Protein AF-A0A6S6VYE7-F1 (afdb_monomer_lite)

Structure (mmCIF, N/CA/C/O backbone):
data_AF-A0A6S6VYE7-F1
#
_entry.id   AF-A0A6S6VYE7-F1
#
loop_
_atom_site.group_PDB
_atom_site.id
_atom_site.type_symbol
_atom_site.label_atom_id
_atom_site.label_alt_id
_atom_site.label_comp_id
_atom_site.label_asym_id
_atom_site.label_entity_id
_atom_site.label_seq_id
_atom_site.pdbx_PDB_ins_code
_atom_site.Cartn_x
_atom_site.Cartn_y
_atom_site.Cartn_z
_atom_site.occupancy
_atom_site.B_iso_or_equiv
_atom_site.auth_seq_id
_atom_site.auth_comp_id
_atom_site.auth_asym_id
_atom_site.auth_atom_id
_atom_site.pdbx_PDB_model_num
ATOM 1 N N . MET A 1 1 ? 16.718 -20.114 -6.062 1.00 53.62 1 MET A N 1
ATOM 2 C CA . MET A 1 1 ? 16.335 -18.876 -6.780 1.00 53.62 1 MET A CA 1
ATOM 3 C C . MET A 1 1 ? 14.883 -18.995 -7.219 1.00 53.62 1 MET A C 1
ATOM 5 O O . MET A 1 1 ? 14.447 -20.117 -7.439 1.00 53.62 1 MET A O 1
ATOM 9 N N . SER A 1 2 ? 14.134 -17.890 -7.306 1.00 71.12 2 SER A N 1
ATOM 10 C CA . SER A 1 2 ? 12.750 -17.903 -7.813 1.00 71.12 2 SER A CA 1
ATOM 11 C C . SER A 1 2 ? 12.731 -18.178 -9.323 1.00 71.12 2 SER A C 1
ATOM 13 O O . SER A 1 2 ? 13.620 -17.711 -10.035 1.00 71.12 2 SER A O 1
ATOM 15 N N . ASN A 1 3 ? 11.702 -18.882 -9.819 1.00 76.81 3 ASN A N 1
ATOM 16 C CA . ASN A 1 3 ? 11.482 -19.124 -11.255 1.00 76.81 3 ASN A CA 1
ATOM 17 C C . ASN A 1 3 ? 11.491 -17.822 -12.072 1.00 76.81 3 ASN A C 1
ATOM 19 O O . ASN A 1 3 ? 11.956 -17.800 -13.209 1.00 76.81 3 ASN A O 1
ATOM 23 N N . PHE A 1 4 ? 11.042 -16.719 -11.468 1.00 7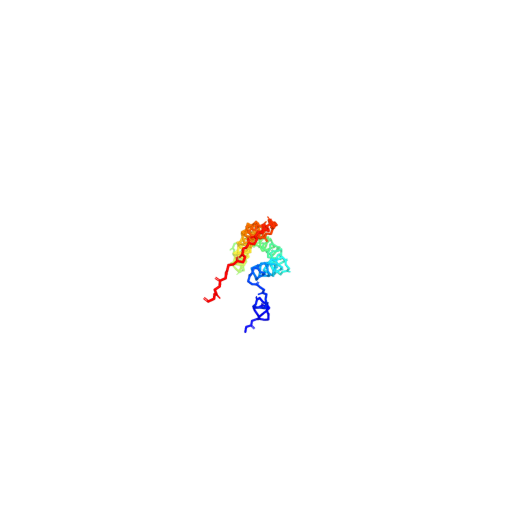1.94 4 PHE A N 1
ATOM 24 C CA . PHE A 1 4 ? 11.078 -15.397 -12.083 1.00 71.94 4 PHE A CA 1
ATOM 25 C C . PHE A 1 4 ? 12.506 -14.859 -12.233 1.00 71.94 4 PHE A C 1
ATOM 27 O O . PHE A 1 4 ? 12.866 -14.326 -13.277 1.00 71.94 4 PHE A O 1
ATOM 34 N N . THR A 1 5 ? 13.353 -15.045 -11.218 1.00 67.88 5 THR A N 1
ATOM 35 C CA . THR A 1 5 ? 14.765 -14.644 -11.268 1.00 67.88 5 THR A CA 1
ATOM 36 C C . THR A 1 5 ? 15.512 -15.423 -12.349 1.00 67.88 5 THR A C 1
ATOM 38 O O . THR A 1 5 ? 16.302 -14.843 -13.085 1.00 67.88 5 THR A O 1
ATOM 41 N N . THR A 1 6 ? 15.215 -16.716 -12.495 1.00 76.81 6 THR A N 1
ATOM 42 C CA . THR A 1 6 ? 15.772 -17.554 -13.565 1.00 76.81 6 THR A CA 1
ATOM 43 C C . THR A 1 6 ? 15.300 -17.097 -14.948 1.00 76.81 6 THR A C 1
ATOM 45 O O . THR A 1 6 ? 16.119 -16.994 -15.855 1.00 76.81 6 THR A O 1
ATOM 48 N N . TYR A 1 7 ? 14.019 -16.745 -15.108 1.00 73.19 7 TYR A N 1
ATOM 49 C CA . TYR A 1 7 ? 13.482 -16.183 -16.354 1.00 73.19 7 TYR A CA 1
ATOM 50 C C . TYR A 1 7 ? 14.128 -14.837 -16.728 1.00 73.19 7 TYR A C 1
ATOM 52 O O . TYR A 1 7 ? 14.479 -14.617 -17.881 1.00 73.19 7 TYR A O 1
ATOM 60 N N . LEU A 1 8 ? 14.378 -13.947 -15.763 1.00 70.12 8 LEU A N 1
ATOM 61 C CA . LEU A 1 8 ? 15.071 -12.684 -16.047 1.00 70.12 8 LEU A CA 1
ATOM 62 C C . LEU A 1 8 ? 16.494 -12.894 -16.586 1.00 70.12 8 LEU A C 1
ATOM 64 O O . LEU A 1 8 ? 16.972 -12.086 -17.378 1.00 70.12 8 LEU A O 1
ATOM 68 N N . LEU A 1 9 ? 17.171 -13.973 -16.188 1.00 78.00 9 LEU A N 1
ATOM 69 C CA . LEU A 1 9 ? 18.526 -14.277 -16.652 1.00 78.00 9 LEU A CA 1
ATOM 70 C C . LEU A 1 9 ? 18.563 -14.807 -18.095 1.00 78.00 9 LEU A C 1
ATOM 72 O O . LEU A 1 9 ? 19.588 -14.639 -18.756 1.00 78.00 9 LEU A O 1
ATOM 76 N N . THR A 1 10 ? 17.467 -15.381 -18.607 1.00 77.62 10 THR A N 1
ATOM 77 C CA . THR A 1 10 ? 17.383 -15.861 -20.001 1.00 77.62 10 THR A CA 1
ATOM 78 C C . THR A 1 10 ? 17.075 -14.747 -21.003 1.00 77.62 10 THR A C 1
ATOM 80 O O . THR A 1 10 ? 17.343 -14.902 -22.192 1.00 77.62 10 THR A O 1
ATOM 83 N N . LEU A 1 11 ? 16.555 -13.607 -20.540 1.00 73.75 11 LEU A N 1
ATOM 84 C CA . LEU A 1 11 ? 16.292 -12.441 -21.381 1.00 73.75 11 LEU A CA 1
ATOM 85 C C . LEU A 1 11 ? 17.594 -11.719 -21.759 1.00 73.75 11 LEU A C 1
ATOM 87 O O . LEU A 1 11 ? 18.553 -11.679 -20.977 1.00 73.75 11 LEU A O 1
ATOM 91 N N . ARG A 1 12 ? 17.621 -11.093 -22.945 1.00 73.88 12 ARG A N 1
ATOM 92 C CA . ARG A 1 12 ? 18.730 -10.207 -23.344 1.00 73.88 12 ARG A CA 1
ATOM 93 C C . ARG A 1 12 ? 18.835 -9.036 -22.356 1.00 73.88 12 ARG A C 1
ATOM 95 O O . ARG A 1 12 ? 17.791 -8.569 -21.902 1.00 73.88 12 ARG A O 1
ATOM 102 N N . PRO A 1 13 ? 20.042 -8.522 -22.042 1.00 71.19 13 PRO A N 1
ATOM 103 C CA . PRO A 1 13 ? 20.232 -7.424 -21.090 1.00 71.19 13 PRO A CA 1
ATOM 104 C C . PRO A 1 13 ? 19.249 -6.242 -21.221 1.00 71.19 13 PRO A C 1
ATOM 106 O O . PRO A 1 13 ? 18.686 -5.880 -20.191 1.00 71.19 13 PRO A O 1
ATOM 109 N N . PRO A 1 14 ? 18.934 -5.707 -22.422 1.00 69.31 14 PRO A N 1
ATOM 110 C CA . PRO A 1 14 ? 17.959 -4.616 -22.559 1.00 69.31 14 PRO A CA 1
ATOM 111 C C . PRO A 1 14 ? 16.512 -5.010 -22.210 1.00 69.31 14 PRO A C 1
ATOM 113 O O . PRO A 1 14 ? 15.707 -4.163 -21.847 1.00 69.31 14 PRO A O 1
ATOM 116 N N . GLN A 1 15 ? 16.162 -6.297 -22.261 1.00 67.88 15 GLN A N 1
ATOM 117 C CA . GLN A 1 15 ? 14.804 -6.792 -21.999 1.00 67.88 15 GLN A CA 1
ATOM 118 C C . GLN A 1 15 ? 14.565 -7.144 -20.520 1.00 67.88 15 GLN A C 1
ATOM 120 O O . GLN A 1 15 ? 13.415 -7.226 -20.081 1.00 67.88 15 GLN A O 1
ATOM 125 N N . ARG A 1 16 ? 15.634 -7.349 -19.732 1.00 74.00 16 ARG A N 1
ATOM 126 C CA . ARG A 1 16 ? 15.531 -7.731 -18.308 1.00 74.00 16 ARG A CA 1
ATOM 127 C C . ARG A 1 16 ? 14.849 -6.655 -17.452 1.00 74.00 16 ARG A C 1
ATOM 129 O O . ARG A 1 16 ? 13.953 -7.021 -16.691 1.00 74.00 16 ARG A O 1
ATOM 136 N N . PRO A 1 17 ? 15.205 -5.358 -17.561 1.00 69.19 17 PRO A N 1
ATOM 137 C CA . PRO A 1 17 ? 14.576 -4.299 -16.773 1.00 69.19 17 PRO A CA 1
ATOM 138 C C . PRO A 1 17 ? 13.078 -4.174 -17.069 1.00 69.19 17 PRO A C 1
ATOM 140 O O . PRO A 1 17 ? 12.272 -4.113 -16.143 1.00 69.19 17 PRO A O 1
ATOM 143 N N . ARG A 1 18 ? 12.694 -4.243 -18.351 1.00 69.69 18 ARG A N 1
ATOM 144 C CA . ARG A 1 18 ? 11.293 -4.185 -18.788 1.00 69.69 18 ARG A CA 1
ATOM 145 C C . ARG A 1 18 ? 10.462 -5.326 -18.204 1.00 69.69 18 ARG A C 1
ATOM 147 O O . ARG A 1 18 ? 9.423 -5.083 -17.598 1.00 69.69 18 ARG A O 1
ATOM 154 N N . ALA A 1 19 ? 10.940 -6.566 -18.317 1.00 70.44 19 ALA A N 1
ATOM 155 C CA . ALA A 1 19 ? 10.245 -7.726 -17.759 1.00 70.44 19 ALA A CA 1
ATOM 156 C C . ALA A 1 19 ? 10.173 -7.692 -16.219 1.00 70.44 19 ALA A C 1
ATOM 158 O O . ALA A 1 19 ? 9.158 -8.085 -15.638 1.00 70.44 19 ALA A O 1
ATOM 159 N N . ALA A 1 20 ? 11.220 -7.191 -15.550 1.00 69.69 20 ALA A N 1
ATOM 160 C CA . ALA A 1 20 ? 11.234 -6.982 -14.103 1.00 69.69 20 ALA A CA 1
ATOM 161 C C . ALA A 1 20 ? 10.154 -5.984 -13.658 1.00 69.69 20 ALA A C 1
ATOM 163 O O . ALA A 1 20 ? 9.397 -6.274 -12.729 1.00 69.69 20 ALA A O 1
ATOM 164 N N . LEU A 1 21 ? 10.037 -4.849 -14.350 1.00 67.69 21 LEU A N 1
ATOM 165 C CA . LEU A 1 21 ? 9.048 -3.823 -14.027 1.00 67.69 21 LEU A CA 1
ATOM 166 C C . LEU A 1 21 ? 7.622 -4.224 -14.384 1.00 67.69 21 LEU A C 1
ATOM 168 O O . LEU A 1 21 ? 6.727 -3.983 -13.584 1.00 67.69 21 LEU A O 1
ATOM 172 N N . GLN A 1 22 ? 7.392 -4.878 -15.523 1.00 71.25 22 GLN A N 1
ATOM 173 C CA . GLN A 1 22 ? 6.057 -5.375 -15.876 1.00 71.25 22 GLN A CA 1
ATOM 174 C C . GLN A 1 22 ? 5.544 -6.396 -14.853 1.00 71.25 22 GLN A C 1
ATOM 176 O O . GLN A 1 22 ? 4.381 -6.350 -14.449 1.00 71.25 22 GLN A O 1
ATOM 181 N N . SER A 1 23 ? 6.422 -7.281 -14.376 1.00 71.69 23 SER A N 1
ATOM 182 C CA . SER A 1 23 ? 6.099 -8.224 -13.302 1.00 71.69 23 SER A CA 1
ATOM 183 C C . SER A 1 23 ? 5.813 -7.508 -11.979 1.00 71.69 23 SER A C 1
ATOM 185 O O . SER A 1 23 ? 4.807 -7.793 -11.329 1.00 71.69 23 SER A O 1
ATOM 187 N N . ALA A 1 24 ? 6.634 -6.520 -11.606 1.00 67.38 24 ALA A N 1
ATOM 188 C CA . ALA A 1 24 ? 6.399 -5.706 -10.415 1.00 67.38 24 ALA A CA 1
ATOM 189 C C . ALA A 1 24 ? 5.069 -4.935 -10.500 1.00 67.38 24 ALA A C 1
ATOM 191 O O . ALA A 1 24 ? 4.276 -4.991 -9.566 1.00 67.38 24 ALA A O 1
ATOM 192 N N . ALA A 1 25 ? 4.775 -4.288 -11.629 1.00 67.94 25 AL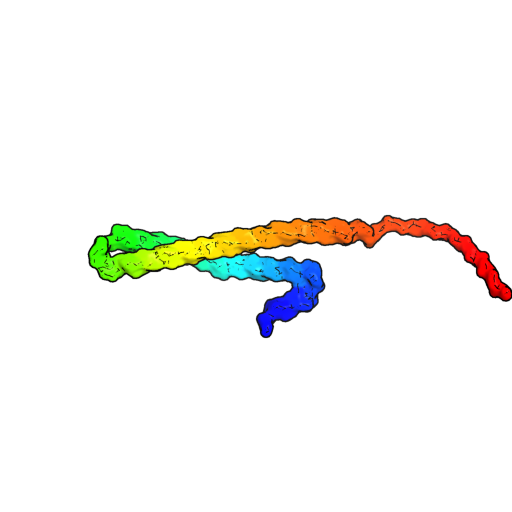A A N 1
ATOM 193 C CA . ALA A 1 25 ? 3.518 -3.584 -11.868 1.00 67.94 25 ALA A CA 1
ATOM 194 C C . ALA A 1 25 ? 2.311 -4.528 -11.761 1.00 67.94 25 ALA A C 1
ATOM 196 O O . ALA A 1 25 ? 1.324 -4.186 -11.116 1.00 67.94 25 ALA A O 1
ATOM 197 N N . THR A 1 26 ? 2.418 -5.740 -12.311 1.00 71.56 26 THR A N 1
ATOM 198 C CA . THR A 1 26 ? 1.374 -6.775 -12.215 1.00 71.56 26 THR A CA 1
ATOM 199 C C . THR A 1 26 ? 1.149 -7.231 -10.772 1.00 71.56 26 THR A C 1
ATOM 201 O O . THR A 1 26 ? 0.010 -7.400 -10.347 1.00 71.56 26 THR A O 1
ATOM 204 N N . LEU A 1 27 ? 2.214 -7.409 -9.982 1.00 70.50 27 LEU A N 1
ATOM 205 C CA . LEU A 1 27 ? 2.094 -7.752 -8.561 1.00 70.50 27 LEU A CA 1
ATOM 206 C C . LEU A 1 27 ? 1.416 -6.634 -7.761 1.00 70.50 27 LEU A C 1
ATOM 208 O O . LEU A 1 27 ? 0.604 -6.908 -6.876 1.00 70.50 27 LEU A O 1
ATOM 212 N N . LEU A 1 28 ? 1.726 -5.380 -8.078 1.00 68.69 28 LEU A N 1
ATOM 213 C CA . LEU A 1 28 ? 1.161 -4.227 -7.388 1.00 68.69 28 LEU A CA 1
ATOM 214 C C . LEU A 1 28 ? -0.319 -4.036 -7.701 1.00 68.69 28 LEU A C 1
ATOM 216 O O . LEU A 1 28 ? -1.111 -3.843 -6.782 1.00 68.69 28 LEU A O 1
ATOM 220 N N . THR A 1 29 ? -0.713 -4.149 -8.966 1.00 69.81 29 THR A N 1
ATOM 221 C CA . THR A 1 29 ? -2.117 -3.998 -9.369 1.00 69.81 29 THR A CA 1
ATOM 222 C C . THR A 1 29 ? -2.958 -5.222 -9.020 1.00 69.81 29 THR A C 1
ATOM 224 O O . THR A 1 29 ? -4.078 -5.070 -8.544 1.00 69.81 29 THR A O 1
ATOM 227 N N . GLY A 1 30 ? -2.425 -6.432 -9.211 1.00 71.00 30 GLY A N 1
ATOM 228 C CA . GLY A 1 30 ? -3.168 -7.679 -9.029 1.00 71.00 30 GLY A CA 1
ATOM 229 C C . GLY A 1 30 ? -3.293 -8.141 -7.578 1.00 71.00 30 GLY A C 1
ATOM 230 O O . GLY A 1 30 ? -4.323 -8.700 -7.213 1.00 71.00 30 GLY A O 1
ATOM 231 N N . ASN A 1 31 ? -2.275 -7.902 -6.742 1.00 72.69 31 ASN A N 1
ATOM 232 C CA . ASN A 1 31 ? -2.253 -8.416 -5.366 1.00 72.69 31 ASN A CA 1
ATOM 233 C C . ASN A 1 31 ? -2.298 -7.314 -4.306 1.00 72.69 31 ASN A C 1
ATOM 235 O O . ASN A 1 31 ? -2.974 -7.484 -3.294 1.00 72.69 31 ASN A O 1
ATOM 239 N N . VAL A 1 32 ? -1.587 -6.199 -4.507 1.00 73.25 32 VAL A N 1
ATOM 240 C CA . VAL A 1 32 ? -1.500 -5.141 -3.485 1.00 73.25 32 VAL A CA 1
ATOM 241 C C . VAL A 1 32 ? -2.705 -4.205 -3.547 1.00 73.25 32 VAL A C 1
ATOM 243 O O . VAL A 1 32 ? -3.298 -3.938 -2.507 1.00 73.25 32 VAL A O 1
ATOM 246 N N . GLY A 1 33 ? -3.127 -3.769 -4.737 1.00 73.62 33 GLY A N 1
ATOM 247 C CA . GLY A 1 33 ? -4.280 -2.875 -4.926 1.00 73.62 33 GLY A CA 1
ATOM 248 C C . GLY A 1 33 ? -5.552 -3.338 -4.195 1.00 73.62 33 GLY A C 1
ATOM 249 O O . GLY A 1 33 ? -6.041 -2.612 -3.330 1.00 73.62 33 GLY A O 1
ATOM 250 N N . PRO A 1 34 ? -6.035 -4.575 -4.423 1.00 80.69 34 PRO A N 1
ATOM 251 C CA . PRO A 1 34 ? -7.205 -5.100 -3.717 1.00 80.69 34 PRO A CA 1
ATOM 252 C C . PRO A 1 34 ? -7.034 -5.171 -2.191 1.00 80.69 34 PRO A C 1
ATOM 254 O O . PRO A 1 34 ? -8.009 -5.042 -1.451 1.00 80.69 34 PRO A O 1
ATOM 257 N N . GLN A 1 35 ? -5.806 -5.366 -1.693 1.00 76.38 35 GLN A N 1
ATOM 258 C CA . GLN A 1 35 ? -5.541 -5.355 -0.251 1.00 76.38 35 GLN A CA 1
ATOM 259 C C . GLN A 1 35 ? -5.660 -3.948 0.338 1.00 76.38 35 GLN A C 1
ATOM 261 O O . GLN A 1 35 ? -6.156 -3.813 1.455 1.00 76.38 35 GLN A O 1
ATOM 266 N N . VAL A 1 36 ? -5.281 -2.903 -0.406 1.00 78.56 36 VAL A N 1
ATOM 267 C CA . VAL A 1 36 ? -5.466 -1.506 0.022 1.00 78.56 36 VAL A CA 1
ATOM 268 C C . VAL A 1 36 ? -6.947 -1.192 0.217 1.00 78.56 36 VAL A C 1
ATOM 270 O O . VAL A 1 36 ? -7.313 -0.654 1.262 1.00 78.56 36 VAL A O 1
ATOM 273 N N . ASP A 1 37 ? -7.806 -1.611 -0.714 1.00 80.88 37 ASP A N 1
ATOM 274 C CA . ASP A 1 37 ? -9.256 -1.407 -0.606 1.00 80.88 37 ASP A CA 1
ATOM 275 C C . ASP A 1 37 ? -9.843 -2.091 0.640 1.00 80.88 37 ASP A C 1
ATOM 277 O O . ASP A 1 37 ? -10.677 -1.519 1.350 1.00 80.88 37 ASP A O 1
ATOM 281 N N . VAL A 1 38 ? -9.395 -3.315 0.942 1.00 84.38 38 VAL A N 1
ATOM 282 C CA . VAL A 1 38 ? -9.807 -4.041 2.154 1.00 84.38 38 VAL A CA 1
ATOM 283 C C . VAL A 1 38 ? -9.324 -3.320 3.414 1.00 84.38 38 VAL A C 1
ATOM 285 O O . VAL A 1 38 ? -10.108 -3.139 4.347 1.00 84.38 38 VAL A O 1
ATOM 288 N N . ILE A 1 39 ? -8.069 -2.863 3.442 1.00 84.00 39 ILE A N 1
ATOM 289 C CA . ILE A 1 39 ? -7.504 -2.120 4.577 1.00 84.00 39 ILE A CA 1
ATOM 290 C C . ILE A 1 39 ? -8.262 -0.806 4.796 1.00 84.00 39 ILE A C 1
ATOM 292 O O . ILE A 1 39 ? -8.559 -0.464 5.939 1.00 84.00 39 ILE A O 1
ATOM 296 N N . GLN A 1 40 ? -8.642 -0.094 3.735 1.00 85.44 40 GLN A N 1
ATOM 297 C CA . GLN A 1 40 ? -9.387 1.161 3.842 1.00 85.44 40 GLN A CA 1
ATOM 298 C C . GLN A 1 40 ? -10.807 0.946 4.392 1.00 85.44 40 GLN A C 1
ATOM 300 O O . GLN A 1 40 ? -11.291 1.727 5.222 1.00 85.44 40 GLN A O 1
ATOM 305 N N . ARG A 1 41 ? -11.474 -0.143 3.989 1.00 86.12 41 ARG A N 1
ATOM 306 C CA . ARG A 1 41 ? -12.767 -0.545 4.570 1.00 86.12 41 ARG A CA 1
ATOM 307 C C . ARG A 1 41 ? -12.621 -0.900 6.048 1.00 86.12 41 ARG A C 1
ATOM 309 O O . ARG A 1 41 ? -13.393 -0.400 6.862 1.00 86.12 41 ARG A O 1
ATOM 316 N N . LEU A 1 42 ? -11.606 -1.692 6.405 1.00 85.94 42 LEU A N 1
ATOM 317 C CA . LEU A 1 42 ? -11.308 -2.043 7.798 1.00 85.94 42 LEU A CA 1
ATOM 318 C C . LEU A 1 42 ? -11.020 -0.802 8.645 1.00 85.94 42 LEU A C 1
ATOM 320 O O . LEU A 1 42 ? -11.593 -0.655 9.718 1.00 85.94 42 LEU A O 1
ATOM 324 N N . TYR A 1 43 ? -10.197 0.121 8.148 1.00 86.56 43 TYR A N 1
ATOM 325 C CA . TYR A 1 43 ? -9.913 1.399 8.798 1.00 86.56 43 TYR A CA 1
ATOM 326 C C . TYR A 1 43 ? -11.197 2.189 9.087 1.00 86.56 43 TYR A C 1
ATOM 328 O O . TYR A 1 43 ? -11.396 2.670 10.203 1.00 86.56 43 TYR A O 1
ATOM 336 N N . THR A 1 44 ? -12.096 2.272 8.104 1.00 88.38 44 THR A N 1
ATOM 337 C CA . THR A 1 44 ? -13.375 2.982 8.239 1.00 88.38 44 THR A CA 1
ATOM 338 C C . THR A 1 44 ? -14.259 2.359 9.322 1.00 88.38 44 THR A C 1
ATOM 340 O O . THR A 1 44 ? -14.796 3.072 10.170 1.00 88.38 44 THR A O 1
ATOM 343 N N . GLU A 1 45 ? -14.395 1.032 9.327 1.00 86.94 45 GLU A N 1
ATOM 344 C CA . GLU A 1 45 ? -15.197 0.319 10.328 1.00 86.94 45 GLU A CA 1
ATOM 345 C C . GLU A 1 45 ? -14.583 0.403 11.732 1.00 86.94 45 GLU A C 1
ATOM 347 O O . GLU A 1 45 ? -15.299 0.628 12.710 1.00 86.94 45 GLU A O 1
ATOM 352 N N . LEU A 1 46 ? -13.255 0.324 11.846 1.00 86.38 46 LEU A N 1
ATOM 353 C CA . LEU A 1 46 ? -12.554 0.500 13.118 1.00 86.38 46 LEU A CA 1
ATOM 354 C C . LEU A 1 46 ? -12.749 1.910 13.684 1.00 86.38 46 LEU A C 1
ATOM 356 O O . LEU A 1 46 ? -12.975 2.058 14.884 1.00 86.38 46 LEU A O 1
ATOM 360 N N . HIS A 1 47 ? -12.730 2.947 12.842 1.00 84.81 47 HIS A N 1
ATOM 361 C CA . HIS A 1 47 ? -13.001 4.317 13.279 1.00 84.81 47 HIS A CA 1
ATOM 362 C C . HIS A 1 47 ? -14.438 4.508 13.774 1.00 84.81 47 HIS A C 1
ATOM 364 O O . HIS A 1 47 ? -14.649 5.170 14.794 1.00 84.81 47 HIS A O 1
ATOM 370 N N . LYS A 1 48 ? -15.424 3.900 13.102 1.00 85.69 48 LYS A N 1
ATOM 371 C CA . LYS A 1 48 ? -16.819 3.889 13.575 1.00 85.69 48 LYS A CA 1
ATOM 372 C C . LYS A 1 48 ? -16.930 3.194 14.932 1.00 85.69 48 LYS A C 1
ATOM 374 O O . LYS A 1 48 ? -17.513 3.755 15.859 1.00 85.69 48 LYS A O 1
ATOM 379 N N . ALA A 1 49 ? -16.316 2.017 15.070 1.00 81.88 49 ALA A N 1
ATOM 380 C CA . ALA A 1 49 ? -16.292 1.272 16.323 1.00 81.88 49 ALA A CA 1
ATOM 381 C C . ALA A 1 49 ? -15.639 2.089 17.451 1.00 81.88 49 ALA A C 1
ATOM 383 O O . ALA A 1 49 ? -16.217 2.216 18.530 1.00 81.88 49 ALA A O 1
ATOM 384 N N . ALA A 1 50 ? -14.492 2.724 17.190 1.00 82.88 50 ALA A N 1
ATOM 385 C CA . ALA A 1 50 ? -13.800 3.589 18.147 1.00 82.88 50 ALA A CA 1
ATOM 386 C C . ALA A 1 50 ? -14.650 4.787 18.596 1.00 82.88 50 ALA A C 1
ATOM 388 O O . ALA A 1 50 ? -14.620 5.143 19.774 1.00 82.88 50 ALA A O 1
ATOM 389 N N . GLY A 1 51 ? -15.408 5.393 17.674 1.00 80.06 51 GLY A N 1
ATOM 390 C CA . GLY A 1 51 ? -16.323 6.498 17.967 1.00 80.06 51 GLY A CA 1
ATOM 391 C C . GLY A 1 51 ? -17.532 6.082 18.810 1.00 80.06 51 GLY A C 1
ATOM 392 O O . GLY A 1 51 ? -18.024 6.882 19.597 1.00 80.06 51 GLY A O 1
ATOM 393 N N . SER A 1 52 ? -17.976 4.828 18.683 1.00 80.81 52 SER A N 1
ATOM 394 C CA . SER A 1 52 ? -19.079 4.259 19.475 1.00 80.81 52 SER A CA 1
ATOM 395 C C . SER A 1 52 ? -18.661 3.722 20.851 1.00 80.81 52 SER A C 1
ATOM 397 O O . SER A 1 52 ? -19.516 3.451 21.690 1.00 80.81 52 SER A O 1
ATOM 399 N N . LEU A 1 53 ? -17.357 3.545 21.088 1.00 79.50 53 LEU A N 1
ATOM 400 C CA . LEU A 1 53 ? -16.819 2.996 22.331 1.00 79.50 53 LEU A CA 1
ATOM 401 C C . LEU A 1 53 ? -16.599 4.097 23.375 1.00 79.50 53 LEU A C 1
ATOM 403 O O . LEU A 1 53 ? -15.778 5.009 23.188 1.00 79.50 53 LEU A O 1
ATOM 407 N N . ASP A 1 54 ? -17.254 3.943 24.527 1.00 76.31 54 ASP A N 1
ATOM 408 C CA . ASP A 1 54 ? -17.007 4.763 25.713 1.00 76.31 54 ASP A CA 1
ATOM 409 C C . ASP A 1 54 ? -15.522 4.775 26.095 1.00 76.31 54 ASP A C 1
ATOM 411 O O . ASP A 1 54 ? -14.780 3.816 25.872 1.00 76.31 54 ASP A O 1
ATOM 415 N N . ALA A 1 55 ? -15.058 5.884 26.678 1.00 66.19 55 ALA A N 1
ATOM 416 C CA . ALA A 1 55 ? -13.649 6.087 27.037 1.00 66.19 55 ALA A CA 1
ATOM 417 C C . ALA A 1 55 ? -13.070 5.001 27.965 1.00 66.19 55 ALA A C 1
ATOM 419 O O . ALA A 1 55 ? -11.862 4.782 27.955 1.00 66.19 55 ALA A O 1
ATOM 420 N N . THR A 1 56 ? -13.922 4.302 28.714 1.00 64.81 56 THR A N 1
ATOM 421 C CA . THR A 1 56 ? -13.563 3.233 29.657 1.00 64.81 56 THR A CA 1
ATOM 422 C C . THR A 1 56 ? -13.747 1.826 29.086 1.00 64.81 56 THR A C 1
ATOM 424 O O . THR A 1 56 ? -13.522 0.844 29.793 1.00 64.81 56 THR A O 1
ATOM 427 N N . ALA A 1 57 ? -14.151 1.696 27.817 1.00 76.12 57 ALA A N 1
ATOM 428 C CA . ALA A 1 57 ? -14.411 0.397 27.223 1.00 76.12 57 ALA A CA 1
ATOM 429 C C . ALA A 1 57 ? -13.111 -0.432 27.123 1.00 76.12 57 ALA A C 1
ATOM 431 O O . ALA A 1 57 ? -12.126 0.036 26.540 1.00 76.12 57 ALA A O 1
ATOM 432 N N . PRO A 1 58 ? -13.101 -1.687 27.611 1.00 70.88 58 PRO A N 1
ATOM 433 C CA . PRO A 1 58 ? -11.883 -2.490 27.767 1.00 70.88 58 PRO A CA 1
ATOM 434 C C . PRO A 1 58 ? -11.153 -2.806 26.451 1.00 70.88 58 PRO A C 1
ATOM 436 O O . PRO A 1 58 ? -9.989 -3.183 26.480 1.00 70.88 58 PRO A O 1
ATOM 439 N N . LYS A 1 59 ? -11.800 -2.603 25.295 1.00 79.75 59 LYS A N 1
ATOM 440 C CA . LYS A 1 59 ? -11.232 -2.850 23.957 1.00 79.75 59 LYS A CA 1
ATOM 441 C C . LYS A 1 59 ? -10.887 -1.586 23.169 1.00 79.75 59 LYS A C 1
ATOM 443 O O . LYS A 1 59 ? -10.434 -1.675 22.033 1.00 79.75 59 LYS A O 1
ATOM 448 N N . LYS A 1 60 ? -11.075 -0.394 23.745 1.00 80.19 60 LYS A N 1
ATOM 449 C CA . LYS A 1 60 ? -10.828 0.872 23.035 1.00 80.19 60 LYS A CA 1
ATOM 450 C C . LYS A 1 60 ? -9.375 1.009 22.576 1.00 80.19 60 LYS A C 1
ATOM 452 O O . LYS A 1 60 ? -9.131 1.472 21.467 1.00 80.19 60 LYS A O 1
ATOM 457 N N . LYS A 1 61 ? -8.431 0.553 23.404 1.00 83.00 61 LYS A N 1
ATOM 458 C CA . LYS A 1 61 ? -7.002 0.541 23.075 1.00 83.00 61 LYS A CA 1
ATOM 459 C C . LYS A 1 61 ? -6.688 -0.393 21.901 1.00 83.00 61 LYS A C 1
ATOM 461 O O . LYS A 1 61 ? -6.031 0.030 20.965 1.00 8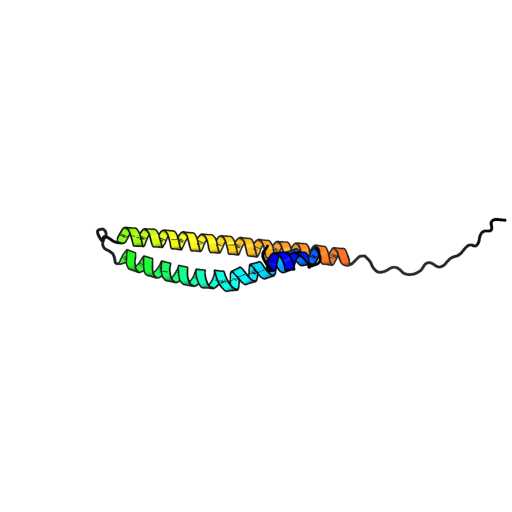3.00 61 LYS A O 1
ATOM 466 N N . GLU A 1 62 ? -7.232 -1.610 21.901 1.00 85.69 62 GLU A N 1
ATOM 467 C CA . GLU A 1 62 ? -7.045 -2.569 20.798 1.00 85.69 62 GLU A CA 1
ATOM 468 C C . GLU A 1 62 ? -7.587 -2.019 19.471 1.00 85.69 62 GLU A C 1
ATOM 470 O O . GLU A 1 62 ? -6.939 -2.135 18.434 1.00 85.69 62 GLU A O 1
ATOM 475 N N . VAL A 1 63 ? -8.752 -1.361 19.499 1.00 84.94 63 VAL A N 1
ATOM 476 C CA . VAL A 1 63 ? -9.314 -0.711 18.306 1.00 84.94 63 VAL A CA 1
ATOM 477 C C . VAL A 1 63 ? -8.418 0.438 17.830 1.00 84.94 63 VAL A C 1
ATOM 479 O O . VAL A 1 63 ? -8.198 0.572 16.629 1.00 84.94 63 VAL A O 1
ATOM 482 N N . GLN A 1 64 ? -7.855 1.241 18.739 1.00 85.12 64 GLN A N 1
ATOM 483 C CA . GLN A 1 64 ? -6.893 2.293 18.381 1.00 85.12 64 GLN A CA 1
ATOM 484 C C . GLN A 1 64 ? -5.601 1.726 17.777 1.00 85.12 64 GLN A C 1
ATOM 486 O O . GLN A 1 64 ? -5.132 2.242 16.764 1.00 85.12 64 GLN A O 1
ATOM 491 N N . ASP A 1 65 ? -5.062 0.644 18.338 1.00 87.06 65 ASP A N 1
ATOM 492 C CA . ASP A 1 65 ? -3.863 -0.018 17.816 1.00 87.06 65 ASP A CA 1
ATOM 493 C C . ASP A 1 65 ? -4.106 -0.564 16.396 1.00 87.06 65 ASP A C 1
ATOM 495 O O . ASP A 1 65 ? -3.272 -0.397 15.503 1.00 87.06 65 ASP A O 1
ATOM 499 N N . LEU A 1 66 ? -5.289 -1.136 16.140 1.00 86.31 66 LEU A N 1
ATOM 500 C CA . LEU A 1 66 ? -5.691 -1.593 14.806 1.00 86.31 66 LEU A CA 1
ATOM 501 C C . LEU A 1 66 ? -5.854 -0.440 13.803 1.00 86.31 66 LEU A C 1
ATOM 503 O O . LEU A 1 66 ? -5.474 -0.586 12.641 1.00 86.31 66 LEU A O 1
ATOM 507 N N . ILE A 1 67 ? -6.371 0.715 14.233 1.00 87.06 67 ILE A N 1
ATOM 508 C CA . ILE A 1 67 ? -6.450 1.927 13.399 1.00 87.06 67 ILE A CA 1
ATOM 509 C C . ILE A 1 67 ? -5.046 2.395 12.994 1.00 87.06 67 ILE A C 1
ATOM 511 O O . ILE A 1 67 ? -4.811 2.713 11.823 1.00 87.06 67 ILE A O 1
ATOM 515 N N . LEU A 1 68 ? -4.100 2.414 13.938 1.00 86.25 68 LEU A N 1
ATOM 516 C CA . LEU A 1 68 ? -2.709 2.788 13.668 1.00 86.25 68 LEU A CA 1
ATOM 517 C C . LEU A 1 68 ? -2.049 1.811 12.689 1.00 86.25 68 LEU A C 1
ATOM 519 O O . LEU A 1 68 ? -1.423 2.244 11.720 1.00 86.25 68 LEU A O 1
ATOM 523 N N . ALA A 1 69 ? -2.246 0.505 12.888 1.00 84.31 69 ALA A N 1
ATOM 524 C CA . ALA A 1 69 ? -1.733 -0.522 11.986 1.00 84.31 69 ALA A CA 1
ATOM 525 C C . ALA A 1 69 ? -2.308 -0.383 10.565 1.00 84.31 69 ALA A C 1
ATOM 527 O O . ALA A 1 69 ? -1.552 -0.383 9.592 1.00 84.31 69 ALA A O 1
ATOM 528 N N . ALA A 1 70 ? -3.624 -0.190 10.432 1.00 82.31 70 ALA A N 1
ATOM 529 C CA . ALA A 1 70 ? -4.269 0.029 9.138 1.00 82.31 70 ALA A CA 1
ATOM 530 C C . ALA A 1 70 ? -3.734 1.293 8.439 1.00 82.31 70 ALA A C 1
ATOM 532 O O . ALA A 1 70 ? -3.474 1.277 7.237 1.00 82.31 70 ALA A O 1
ATOM 533 N N . THR A 1 71 ? -3.489 2.366 9.197 1.00 86.00 71 THR A N 1
ATOM 534 C CA . THR A 1 71 ? -2.898 3.608 8.673 1.00 86.00 71 THR A CA 1
ATOM 535 C C . THR A 1 71 ? -1.483 3.386 8.139 1.00 86.00 71 THR A C 1
ATOM 537 O O . THR A 1 71 ? -1.170 3.811 7.026 1.00 86.00 71 THR A O 1
ATOM 540 N N . ALA A 1 72 ? -0.636 2.683 8.896 1.00 82.81 72 ALA A N 1
ATOM 541 C CA . ALA A 1 72 ? 0.728 2.368 8.479 1.00 82.81 72 ALA A CA 1
ATOM 542 C C . ALA A 1 72 ? 0.757 1.508 7.203 1.00 82.81 72 ALA A C 1
ATOM 544 O O . ALA A 1 72 ? 1.557 1.759 6.301 1.00 82.81 72 ALA A O 1
ATOM 545 N N . LEU A 1 73 ? -0.152 0.534 7.088 1.00 82.50 73 LEU A N 1
ATOM 546 C CA . LEU A 1 73 ? -0.270 -0.303 5.893 1.00 82.50 73 LEU A CA 1
ATOM 547 C C . LEU A 1 73 ? -0.705 0.502 4.658 1.00 82.50 73 LEU A C 1
ATOM 549 O O . LEU A 1 73 ? -0.118 0.330 3.590 1.00 82.50 73 LEU A O 1
ATOM 553 N N . MET A 1 74 ? -1.665 1.426 4.797 1.00 84.00 74 MET A N 1
ATOM 554 C CA . MET A 1 74 ? -2.052 2.330 3.701 1.00 84.00 74 MET A CA 1
ATOM 555 C C . MET A 1 74 ? -0.880 3.215 3.252 1.00 84.00 74 MET A C 1
ATOM 557 O O . MET A 1 74 ? -0.641 3.373 2.055 1.00 84.00 74 MET A O 1
ATOM 561 N N . GLN A 1 75 ? -0.103 3.760 4.194 1.00 84.69 75 GLN A N 1
ATOM 562 C CA . GLN A 1 75 ? 1.082 4.563 3.871 1.00 84.69 75 GLN A CA 1
ATOM 563 C C . GLN A 1 75 ? 2.147 3.749 3.127 1.00 84.69 75 GLN A C 1
ATOM 565 O O . GLN A 1 75 ? 2.688 4.221 2.126 1.00 84.69 75 GLN A O 1
ATOM 570 N N . ALA A 1 76 ? 2.423 2.522 3.575 1.00 80.12 76 ALA A N 1
ATOM 571 C CA . ALA A 1 76 ? 3.374 1.632 2.916 1.00 80.12 76 ALA A CA 1
ATOM 572 C C . ALA A 1 76 ? 2.937 1.290 1.481 1.00 80.12 76 ALA A C 1
ATOM 574 O O . ALA A 1 76 ? 3.756 1.329 0.561 1.00 80.12 76 ALA A O 1
ATOM 575 N N . ALA A 1 77 ? 1.645 1.026 1.267 1.00 80.38 77 ALA A N 1
ATOM 576 C CA . ALA A 1 77 ? 1.105 0.756 -0.062 1.00 80.38 77 ALA A CA 1
ATOM 577 C C . ALA A 1 77 ? 1.207 1.971 -1.001 1.00 80.38 77 ALA A C 1
ATOM 579 O O . ALA A 1 77 ? 1.605 1.828 -2.161 1.00 80.38 77 ALA A O 1
ATOM 580 N N . ASN A 1 78 ? 0.939 3.179 -0.496 1.00 81.25 78 ASN A N 1
ATOM 581 C CA . ASN A 1 78 ? 1.107 4.416 -1.263 1.00 81.25 78 ASN A CA 1
ATOM 582 C C . ASN A 1 78 ? 2.574 4.656 -1.648 1.00 81.25 78 ASN A C 1
ATOM 584 O O . ASN A 1 78 ? 2.867 4.977 -2.799 1.00 81.25 78 ASN A O 1
ATOM 588 N N . GLN A 1 79 ? 3.513 4.451 -0.718 1.00 81.88 79 GLN A N 1
ATOM 589 C CA . GLN A 1 79 ? 4.947 4.567 -1.005 1.00 81.88 79 GLN A CA 1
ATOM 590 C C . GLN A 1 79 ? 5.406 3.554 -2.057 1.00 81.88 79 GLN A C 1
ATOM 592 O O . GLN A 1 79 ? 6.200 3.887 -2.937 1.00 81.88 79 GLN A O 1
ATOM 597 N N . LEU A 1 80 ? 4.909 2.321 -1.975 1.00 78.25 80 LEU A N 1
ATOM 598 C CA . LEU A 1 80 ? 5.232 1.270 -2.929 1.00 78.25 80 LEU A CA 1
ATOM 599 C C . LEU A 1 80 ? 4.696 1.601 -4.331 1.00 78.25 80 LEU A C 1
ATOM 601 O O . LEU A 1 80 ? 5.425 1.458 -5.311 1.00 78.25 80 LEU A O 1
ATOM 605 N N . THR A 1 81 ? 3.471 2.122 -4.411 1.00 74.44 81 THR A N 1
ATOM 606 C CA . THR A 1 81 ? 2.860 2.600 -5.662 1.00 74.44 81 THR A CA 1
ATOM 607 C C . THR A 1 81 ? 3.663 3.751 -6.271 1.00 74.44 81 THR A C 1
ATOM 609 O O . THR A 1 81 ? 4.003 3.711 -7.450 1.00 74.44 81 THR A O 1
ATOM 612 N N . ALA A 1 82 ? 4.052 4.743 -5.463 1.00 77.62 82 ALA A N 1
ATOM 613 C CA . ALA A 1 82 ? 4.855 5.874 -5.927 1.00 77.62 82 ALA A CA 1
ATOM 614 C C . ALA A 1 82 ? 6.218 5.433 -6.488 1.00 77.62 82 ALA A C 1
ATOM 616 O O . ALA A 1 82 ? 6.638 5.902 -7.543 1.00 77.62 82 ALA A O 1
ATOM 617 N N . ARG A 1 83 ? 6.896 4.490 -5.818 1.00 77.69 83 ARG A N 1
ATOM 618 C CA . ARG A 1 83 ? 8.162 3.920 -6.311 1.00 77.69 83 ARG A CA 1
ATOM 619 C C . ARG A 1 83 ? 7.977 3.182 -7.630 1.00 77.69 83 ARG A C 1
ATOM 621 O O . ARG A 1 83 ? 8.816 3.311 -8.514 1.00 77.69 83 ARG A O 1
ATOM 628 N N . ALA A 1 84 ? 6.897 2.421 -7.766 1.00 70.38 84 ALA A N 1
ATOM 629 C CA . ALA A 1 84 ? 6.606 1.699 -8.995 1.00 70.38 84 ALA A CA 1
ATOM 630 C C . ALA A 1 84 ? 6.359 2.640 -10.177 1.00 70.38 84 ALA A C 1
ATOM 632 O O . ALA A 1 84 ? 6.917 2.413 -11.246 1.00 70.38 84 ALA A O 1
ATOM 633 N N . ASN A 1 85 ? 5.610 3.723 -9.960 1.00 71.75 85 ASN A N 1
ATOM 634 C CA . ASN A 1 85 ? 5.394 4.753 -10.976 1.00 71.75 85 ASN A CA 1
ATOM 635 C C . ASN A 1 85 ? 6.712 5.439 -11.366 1.00 71.75 85 ASN A C 1
ATOM 637 O O . ASN A 1 85 ? 7.023 5.522 -12.548 1.00 71.75 85 ASN A O 1
ATOM 641 N N . ALA A 1 86 ? 7.541 5.826 -10.390 1.00 74.75 86 ALA A N 1
ATOM 642 C CA . ALA A 1 86 ? 8.850 6.427 -10.659 1.00 74.75 86 ALA A CA 1
ATOM 643 C C . ALA A 1 86 ? 9.794 5.486 -11.433 1.00 74.75 86 ALA A C 1
ATOM 645 O O . ALA A 1 86 ? 10.585 5.932 -12.263 1.00 74.75 86 ALA A O 1
ATOM 646 N N . TYR A 1 87 ? 9.730 4.174 -11.179 1.00 69.44 87 TYR A N 1
ATOM 647 C CA . TYR A 1 87 ? 10.477 3.204 -11.977 1.00 69.44 87 TYR A CA 1
ATOM 648 C C . TYR A 1 87 ? 9.913 3.043 -13.389 1.00 69.44 87 TYR A C 1
ATOM 650 O O . TYR A 1 87 ? 10.698 2.877 -14.318 1.00 69.44 87 TYR A O 1
ATOM 658 N N . ALA A 1 88 ? 8.590 3.102 -13.563 1.00 67.31 88 ALA A N 1
ATOM 659 C CA . ALA A 1 88 ? 7.959 3.051 -14.879 1.00 67.31 88 ALA A CA 1
ATOM 660 C C . ALA A 1 88 ? 8.344 4.264 -15.744 1.00 67.31 88 ALA A C 1
ATOM 662 O O . ALA A 1 88 ? 8.705 4.081 -16.903 1.00 67.31 88 ALA A O 1
ATOM 663 N N . GLU A 1 89 ? 8.350 5.473 -15.174 1.00 71.25 89 GLU A N 1
ATOM 664 C CA . GLU A 1 89 ? 8.783 6.701 -15.861 1.00 71.25 89 GLU A CA 1
ATOM 665 C C . GLU A 1 89 ? 10.245 6.612 -16.315 1.00 71.25 89 GLU A C 1
ATOM 667 O O . GLU A 1 89 ? 10.537 6.771 -17.498 1.00 71.25 89 GLU A O 1
ATOM 672 N N . ARG A 1 90 ? 11.158 6.238 -15.407 1.00 70.38 90 ARG A N 1
ATOM 673 C CA . ARG A 1 90 ? 12.583 6.051 -15.737 1.00 70.38 90 ARG A CA 1
ATOM 674 C C . ARG A 1 90 ? 12.823 4.977 -16.790 1.00 70.38 90 ARG A C 1
ATOM 676 O O . ARG A 1 90 ? 13.797 5.055 -17.533 1.00 70.38 90 ARG A O 1
ATOM 683 N N . LEU A 1 91 ? 11.984 3.942 -16.832 1.00 66.12 91 LEU A N 1
ATOM 684 C CA . LEU A 1 91 ? 12.087 2.931 -17.876 1.00 66.12 91 LEU A CA 1
ATOM 685 C C . LEU A 1 91 ? 11.650 3.490 -19.231 1.00 66.12 91 LEU A C 1
ATOM 687 O O . LEU A 1 91 ? 12.313 3.203 -20.216 1.00 66.12 91 LEU A O 1
ATOM 691 N N . GLY A 1 92 ? 10.596 4.308 -19.277 1.00 64.75 92 GLY A N 1
ATOM 692 C CA . GLY A 1 92 ? 10.191 5.008 -20.498 1.00 64.75 92 GLY A CA 1
ATOM 693 C C . GLY A 1 92 ? 11.296 5.920 -21.039 1.00 64.75 92 GLY A C 1
ATOM 694 O O . GLY A 1 92 ? 11.567 5.908 -22.235 1.00 64.75 92 GLY A O 1
ATOM 695 N N . GLU A 1 93 ? 11.996 6.638 -20.156 1.00 67.69 93 GLU A N 1
ATOM 696 C CA . GLU A 1 93 ? 13.171 7.445 -20.519 1.00 67.69 93 GLU A CA 1
ATOM 697 C C . GLU A 1 93 ? 14.311 6.578 -21.082 1.00 67.69 93 GLU A C 1
ATOM 699 O O . GLU A 1 93 ? 14.881 6.893 -22.123 1.00 67.69 93 GLU A O 1
ATOM 704 N N . LEU A 1 94 ? 14.627 5.456 -20.424 1.00 63.84 94 LEU A N 1
ATOM 705 C CA . LEU A 1 94 ? 15.667 4.525 -20.877 1.00 63.84 94 LEU A CA 1
ATOM 706 C C . LEU A 1 94 ? 15.309 3.817 -22.191 1.00 63.84 94 LEU A C 1
ATOM 708 O O . LEU A 1 94 ? 16.201 3.545 -22.988 1.00 63.84 94 LEU A O 1
ATOM 712 N N . GLU A 1 95 ? 14.034 3.505 -22.421 1.00 61.88 95 GLU A N 1
ATOM 713 C CA . GLU A 1 95 ? 13.557 2.929 -23.681 1.00 61.88 95 GLU A CA 1
ATOM 714 C C . GLU A 1 95 ? 13.646 3.940 -24.828 1.00 61.88 95 GLU A C 1
ATOM 716 O O . GLU A 1 95 ? 14.116 3.568 -25.898 1.00 61.88 95 GLU A O 1
ATOM 721 N N . GLY A 1 96 ? 13.321 5.216 -24.590 1.00 59.50 96 GLY A N 1
ATOM 722 C CA . GLY A 1 96 ? 13.535 6.284 -25.574 1.00 59.50 96 GLY A CA 1
ATOM 723 C C . GLY A 1 96 ? 15.006 6.427 -25.979 1.00 59.50 96 GLY A C 1
ATOM 724 O O . GLY A 1 96 ? 15.317 6.484 -27.163 1.00 59.50 96 GLY A O 1
ATOM 725 N N . VAL A 1 97 ? 15.926 6.368 -25.010 1.00 59.25 97 VAL A N 1
ATOM 726 C CA . VAL A 1 97 ? 17.378 6.429 -25.270 1.00 59.25 97 VAL A CA 1
ATOM 727 C C . VAL A 1 97 ? 17.889 5.195 -26.028 1.00 59.25 97 VAL A C 1
ATOM 729 O O . VAL A 1 97 ? 18.808 5.299 -26.839 1.00 59.25 97 VAL A O 1
ATOM 732 N N . LEU A 1 98 ? 17.323 4.013 -25.773 1.00 53.78 98 LEU A N 1
ATOM 733 C CA . LEU A 1 98 ? 17.708 2.784 -26.472 1.00 53.78 98 LEU A CA 1
ATOM 734 C C . LEU A 1 98 ? 17.161 2.727 -27.905 1.00 53.78 98 LEU A C 1
ATOM 736 O O . LEU A 1 98 ? 17.868 2.225 -28.774 1.00 53.78 98 LEU A O 1
ATOM 740 N N . ASP A 1 99 ? 15.961 3.247 -28.166 1.00 53.62 99 ASP A N 1
ATOM 741 C CA . ASP A 1 99 ? 15.425 3.363 -29.530 1.00 53.62 99 ASP A CA 1
ATOM 742 C C . ASP A 1 99 ? 16.183 4.428 -30.345 1.00 53.62 99 ASP A C 1
ATOM 744 O O . ASP A 1 99 ? 16.478 4.206 -31.519 1.00 53.62 99 ASP A O 1
ATOM 748 N N . GLU A 1 100 ? 16.592 5.538 -29.721 1.00 53.66 100 GLU A N 1
ATOM 749 C CA . GLU A 1 100 ? 17.450 6.548 -30.360 1.00 53.66 100 GLU A CA 1
ATOM 750 C C . GLU A 1 100 ? 18.864 6.011 -30.649 1.00 53.66 100 GLU A C 1
ATOM 752 O O . GLU A 1 100 ? 19.427 6.284 -31.706 1.00 53.66 100 GLU A O 1
ATOM 757 N N . GLY A 1 101 ? 19.422 5.178 -29.764 1.00 46.91 101 GLY A N 1
ATOM 758 C CA . GLY A 1 101 ? 20.751 4.578 -29.936 1.00 46.91 101 GLY A CA 1
ATOM 759 C C . GLY A 1 101 ? 20.835 3.420 -30.942 1.00 46.91 101 GLY A C 1
ATOM 760 O O . GLY A 1 101 ? 21.937 3.005 -31.288 1.00 46.91 101 GLY A O 1
ATOM 761 N N . VAL A 1 102 ? 19.704 2.882 -31.411 1.00 48.69 102 VAL A N 1
ATOM 762 C CA . VAL A 1 102 ? 19.648 1.809 -32.430 1.00 48.69 102 VAL A CA 1
ATOM 763 C C . VAL A 1 102 ? 19.290 2.367 -33.822 1.00 48.69 102 VAL A C 1
ATOM 765 O O . VAL A 1 102 ? 19.412 1.663 -34.822 1.00 48.69 102 VAL A O 1
ATOM 768 N N . GLY A 1 103 ? 18.909 3.646 -33.913 1.00 45.81 103 GLY A N 1
ATOM 769 C CA . GLY A 1 103 ? 18.535 4.324 -35.159 1.00 45.81 103 GLY A CA 1
ATOM 770 C C . GLY A 1 103 ? 19.689 4.823 -36.043 1.00 45.81 103 GLY A C 1
ATOM 771 O O . GLY A 1 103 ? 19.417 5.284 -37.147 1.00 45.81 103 GLY A O 1
ATOM 772 N N . GLU A 1 104 ? 20.954 4.724 -35.612 1.00 48.94 104 GLU A N 1
ATOM 773 C CA . GLU A 1 104 ? 22.122 5.246 -36.356 1.00 48.94 104 GLU A CA 1
ATOM 774 C C . GLU A 1 104 ? 23.181 4.188 -36.737 1.00 48.94 104 GLU A C 1
ATOM 776 O O . GLU A 1 104 ? 24.347 4.510 -36.942 1.00 48.94 104 GLU A O 1
ATOM 781 N N . GLU A 1 105 ? 22.802 2.921 -36.920 1.00 52.28 105 GLU A N 1
ATOM 782 C CA . GLU A 1 105 ? 23.658 1.951 -37.631 1.00 52.28 105 GLU A CA 1
ATOM 783 C C . GLU A 1 105 ? 22.918 1.344 -38.827 1.00 52.28 105 GLU A C 1
ATOM 785 O O . GLU A 1 105 ? 22.521 0.179 -38.836 1.00 52.28 105 GLU A O 1
ATOM 790 N N . GLY A 1 106 ? 22.723 2.148 -39.872 1.00 49.75 106 GLY A N 1
ATOM 791 C CA . GLY A 1 106 ? 22.266 1.625 -41.156 1.00 49.75 106 GLY A CA 1
ATOM 792 C C . GLY A 1 106 ? 21.900 2.695 -42.173 1.00 49.75 106 GLY A C 1
ATOM 793 O O . GLY A 1 106 ? 20.744 3.097 -42.245 1.00 49.75 106 GLY A O 1
ATOM 794 N N . GLY A 1 107 ? 22.855 3.100 -43.016 1.00 39.44 107 GLY A N 1
ATOM 795 C CA . GLY A 1 107 ? 22.532 3.806 -44.260 1.00 39.44 107 GLY A CA 1
ATOM 796 C C . GLY A 1 107 ? 23.662 4.653 -44.836 1.00 39.44 107 GLY A C 1
ATOM 797 O O . GLY A 1 107 ? 23.783 5.826 -44.503 1.00 39.44 107 GLY A O 1
ATOM 798 N N . GLY A 1 108 ? 24.444 4.075 -45.749 1.00 34.53 108 GLY A N 1
ATOM 799 C CA . GLY A 1 108 ? 25.403 4.802 -46.584 1.00 34.53 108 GLY A CA 1
ATOM 800 C C . GLY A 1 108 ? 26.141 3.866 -47.539 1.00 34.53 108 GLY A C 1
ATOM 801 O O . GLY A 1 108 ? 27.192 3.341 -47.191 1.00 34.53 108 GLY A O 1
ATOM 802 N N . GLU A 1 109 ? 25.533 3.625 -48.700 1.00 44.72 109 GLU A N 1
ATOM 803 C CA . GLU A 1 109 ? 26.019 2.813 -49.822 1.00 44.72 109 GLU A CA 1
ATOM 804 C C . GLU A 1 109 ? 27.351 3.287 -50.438 1.00 44.72 109 GLU A C 1
ATOM 806 O O . GLU A 1 109 ? 27.665 4.473 -50.466 1.00 44.72 109 GLU A O 1
ATOM 811 N N . GLU A 1 110 ? 28.065 2.290 -50.969 1.00 49.22 110 GLU A N 1
ATOM 812 C CA . GLU A 1 110 ? 28.886 2.248 -52.190 1.00 49.22 110 GLU A CA 1
ATOM 813 C C . GLU A 1 110 ? 29.842 3.407 -52.540 1.00 49.22 110 GLU A C 1
ATOM 815 O O . GLU A 1 110 ? 29.463 4.493 -52.971 1.00 49.22 110 GLU A O 1
ATOM 820 N N . GLY A 1 111 ? 31.137 3.072 -52.508 1.00 39.75 111 GLY A N 1
ATOM 821 C CA . GLY A 1 111 ? 32.214 3.769 -53.207 1.00 39.75 111 GLY A CA 1
ATOM 822 C C . GLY A 1 111 ? 33.152 2.755 -53.861 1.00 39.75 111 GLY A C 1
ATOM 823 O O . GLY A 1 111 ? 34.128 2.314 -53.260 1.00 39.75 111 GLY A O 1
ATOM 824 N N . GLU A 1 112 ? 32.802 2.362 -55.081 1.00 43.88 112 GLU A N 1
ATOM 825 C CA . GLU A 1 112 ? 33.627 1.667 -56.071 1.00 43.88 112 GLU A CA 1
ATOM 826 C C . GLU A 1 112 ? 34.970 2.391 -56.320 1.00 43.88 112 GLU A C 1
ATOM 828 O O . GLU A 1 112 ? 35.017 3.620 -56.367 1.00 43.88 112 GLU A O 1
ATOM 833 N N . GLY A 1 113 ? 36.062 1.644 -56.545 1.00 37.38 113 GLY A N 1
ATOM 834 C CA . GLY A 1 113 ? 37.304 2.210 -57.094 1.00 37.38 113 GLY A CA 1
ATOM 835 C C . GLY A 1 113 ? 38.570 1.425 -56.759 1.00 37.38 113 GLY A C 1
ATOM 836 O O . GLY A 1 113 ? 39.144 1.592 -55.689 1.00 37.38 1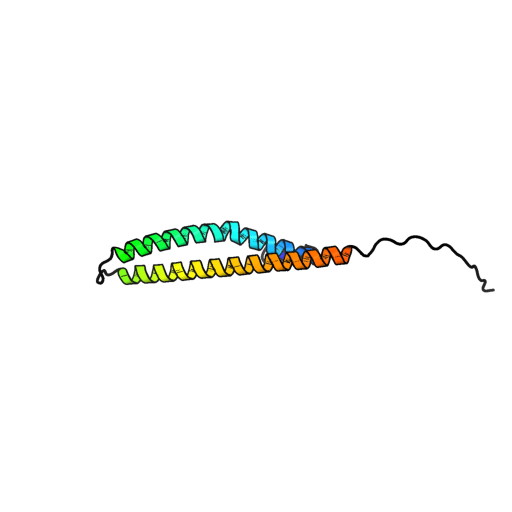13 GLY A O 1
ATOM 837 N N . GLY A 1 114 ? 39.012 0.567 -57.679 1.00 38.53 114 GLY A N 1
ATOM 838 C CA . GLY A 1 114 ? 40.166 -0.311 -57.505 1.00 38.53 114 GLY A CA 1
ATOM 839 C C . GLY A 1 114 ? 41.543 0.355 -57.563 1.00 38.53 114 GLY A C 1
ATOM 840 O O . GLY A 1 114 ? 41.710 1.502 -57.969 1.00 38.53 114 GLY A O 1
ATOM 841 N N . SER A 1 115 ? 42.554 -0.441 -57.222 1.00 40.91 115 SER A N 1
ATOM 842 C CA . SER A 1 115 ? 43.867 -0.441 -57.872 1.00 40.91 115 SER A CA 1
ATOM 843 C C . SER A 1 115 ? 44.573 -1.749 -57.534 1.00 40.91 115 SER A C 1
ATOM 845 O O . SER A 1 115 ? 44.868 -2.038 -56.376 1.00 40.91 115 SER A O 1
ATOM 847 N N . GLU A 1 116 ? 44.805 -2.551 -58.569 1.00 49.00 116 GLU A N 1
ATOM 848 C CA . GLU A 1 116 ? 45.851 -3.563 -58.571 1.00 49.00 116 GLU A CA 1
ATOM 849 C C . GLU A 1 116 ? 47.192 -2.838 -58.422 1.00 49.00 116 GLU A C 1
ATOM 851 O O . GLU A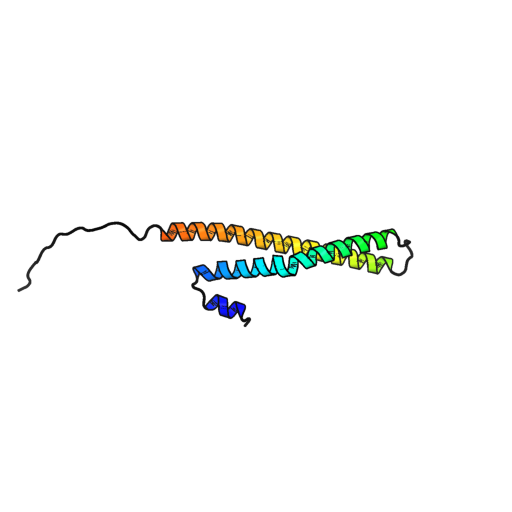 1 116 ? 47.486 -1.943 -59.214 1.00 49.00 116 GLU A O 1
ATOM 856 N N . ASP A 1 117 ? 48.025 -3.235 -57.460 1.00 49.88 117 ASP A N 1
ATOM 857 C CA . ASP A 1 117 ? 49.458 -3.011 -57.606 1.00 49.88 117 ASP A CA 1
ATOM 858 C C . ASP A 1 117 ? 50.249 -4.266 -57.249 1.00 49.88 117 ASP A C 1
ATOM 860 O O . ASP A 1 117 ? 49.947 -5.011 -56.313 1.00 49.88 117 ASP A O 1
ATOM 864 N N . LYS A 1 118 ? 51.216 -4.526 -58.119 1.00 40.81 118 LYS A N 1
ATOM 865 C CA . LYS A 1 118 ? 51.993 -5.749 -58.252 1.00 40.81 118 LYS A CA 1
ATOM 866 C C . LYS A 1 118 ? 53.053 -5.831 -57.162 1.00 40.81 118 LYS A C 1
ATOM 868 O O . LYS A 1 118 ? 53.721 -4.845 -56.871 1.00 40.81 118 LYS A O 1
ATOM 873 N N . VAL A 1 119 ? 53.342 -7.048 -56.707 1.00 41.38 119 VAL A N 1
ATOM 874 C CA . VAL A 1 119 ? 54.678 -7.381 -56.198 1.00 41.38 119 VAL A CA 1
ATOM 875 C C . VAL A 1 119 ? 55.177 -8.603 -56.960 1.00 41.38 119 VAL A C 1
ATOM 877 O O . VAL A 1 119 ? 54.598 -9.686 -56.868 1.00 41.38 119 VAL A O 1
ATOM 880 N N . VAL A 1 120 ? 56.211 -8.365 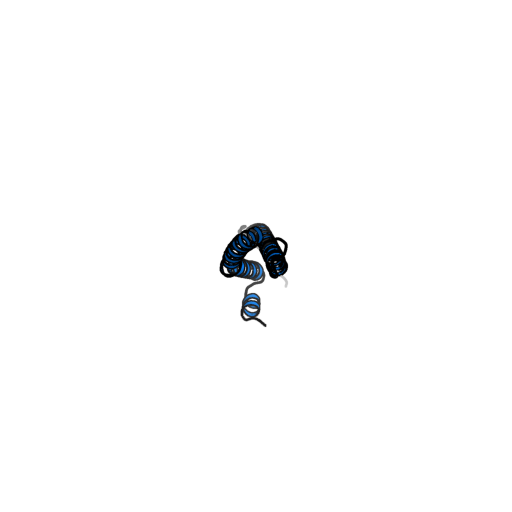-57.769 1.00 43.97 120 VAL A N 1
ATOM 881 C CA . VAL A 1 120 ? 57.141 -9.365 -58.312 1.00 43.97 120 VAL A CA 1
ATOM 882 C C . VAL A 1 120 ? 58.296 -9.485 -57.331 1.00 43.97 120 VAL A C 1
ATOM 884 O O . VAL A 1 120 ? 58.749 -8.416 -56.863 1.00 43.97 120 VAL A O 1
#

Secondary structure (DSSP, 8-state):
--HHHHHHHHS-TTHHHHHHHHHHHHHIIIIIHHHHHHHHHHHHHHHHHHHHS-TT-TTHHHHHHHHHHHHHHHHHHHHHHHHHHHHHHHHHHHHHHHHHHHTTS---------------

Organism: NCBI:txid97479

Foldseek 3Di:
DDPLVVVLVPDDPLCSLVSVLVVLVCCLVVPVVVVLVVLVVLLVVLVVVLVVDDPPRPCNVVSVVSNVVSVVSNVVSVVSVVVSVVSVVVNVVVVVVVVVVVVPPDDDDDDDDDDDDDDD

Radius of gyration: 28.8 Å; chains: 1; bounding box: 76×27×88 Å

pLDDT: mean 70.1, std 14.02, range [34.53, 88.38]

Sequence (120 aa):
MSNFTTYLLTLRPPQRPRAALQSAATLLTGNVGPQVDVIQRLYTELHKAAGSLDATAPKKKEVQDLILAATALMQAANQLTARANAYAERLGELEGVLDEGVGEEGGGEEGEGGSEDKVV